Protein AF-A0AA39UPQ4-F1 (afdb_monomer)

Sequence (87 aa):
MANELDQKIQDVYKHIQTERKILEASQLLRQATNNQDVLRRNEAKIRETERSLSYFEDTLRELQARKQQQSQPDPQRYGGSASPQVG

pLDDT: mean 85.9, std 16.22, range [44.81, 97.19]

Secondary structure (DSSP, 8-state):
-HHHHHHHHHHHHHHHHHHHHHHHHHHHHHHH---HHHHHHHHHHHHHHHHHHHHHHHHHHHHHHHHHHHH---GGGG---------

Foldseek 3Di:
DLVVLVVVLVVLVVVLVVLVVLLVVLVVQCVVDPDPVSNVVSVVSNVVSVVSNVVSVVVSVVSVVVSVVVVDPDPPVVPPDDDDDDD

Solvent-accessible surface area (backbone atoms only — not comparable to full-atom values): 5118 Å² total; per-residue (Å²): 106,75,68,57,54,51,52,50,44,53,50,42,52,52,49,44,55,50,42,52,52,50,43,51,51,42,55,50,49,55,74,75,49,87,53,66,72,61,44,54,53,40,52,53,48,42,56,50,39,54,52,51,40,55,51,40,54,51,50,43,50,52,53,50,52,54,49,53,62,73,65,56,74,77,80,72,76,82,69,73,84,81,83,89,83,91,134

InterPro domains:
  IPR011072 HR1 rho-binding domain [PF02185] (8-70)
  IPR011072 HR1 rho-binding domain [SM00742] (7-70)

Nearest PDB structures (foldseek):
  1k40-assembly1_A  TM=8.096E-01  e=8.674E-01  Mus musculus
  5l89-assembly3_Z  TM=7.614E-01  e=1.260E+00  Rhodospirillum rubrum
  5l8b-assembly1_J  TM=7.771E-01  e=1.519E+00  Rhodospirillum rubrum
  4wpe-assembly1_A-2  TM=9.400E-01  e=3.014E+00  Saccharomyces cerevisiae S288C
  6tz9-assembly1_A  TM=5.504E-01  e=1.519E+00  Homo sapiens

Radius of gyration: 24.2 Å; Cα contacts (8 Å, |Δi|>4): 38; chains: 1; bounding box: 61×26×71 Å

Organism: NCBI:txid153914

Mean predicted aligned error: 9.34 Å

Structure (mmCIF, N/CA/C/O backbone):
data_AF-A0AA39UPQ4-F1
#
_entry.id   AF-A0AA39UPQ4-F1
#
loop_
_atom_site.group_PDB
_atom_site.id
_atom_site.type_symbol
_atom_site.label_atom_id
_atom_site.label_alt_id
_atom_site.label_comp_id
_atom_site.label_asym_id
_atom_site.label_entity_id
_atom_site.label_seq_id
_atom_site.pdbx_PDB_ins_code
_atom_site.Cartn_x
_atom_site.Cartn_y
_atom_site.Cartn_z
_atom_site.occupancy
_atom_site.B_iso_or_equiv
_atom_site.auth_seq_id
_atom_site.auth_comp_id
_atom_site.auth_asym_id
_atom_site.auth_atom_id
_atom_site.pdbx_PDB_model_num
ATOM 1 N N . MET A 1 1 ? -5.054 0.308 26.529 1.00 59.06 1 MET A N 1
ATOM 2 C CA . MET A 1 1 ? -5.960 -0.288 25.522 1.00 59.06 1 MET A CA 1
ATOM 3 C C . MET A 1 1 ? -6.388 0.680 24.419 1.00 59.06 1 MET A C 1
ATOM 5 O O . MET A 1 1 ? -5.987 0.439 23.291 1.00 59.06 1 MET A O 1
ATOM 9 N N . ALA A 1 2 ? -7.121 1.777 24.673 1.00 64.12 2 ALA A N 1
ATOM 10 C CA . ALA A 1 2 ? -7.543 2.691 23.589 1.00 64.12 2 ALA A CA 1
ATOM 11 C C . ALA A 1 2 ? -6.361 3.321 22.812 1.00 64.12 2 ALA A C 1
ATOM 13 O O . ALA A 1 2 ? -6.380 3.353 21.584 1.00 64.12 2 ALA A O 1
ATOM 14 N N . ASN A 1 3 ? -5.293 3.726 23.513 1.00 75.88 3 ASN A N 1
ATOM 15 C CA . ASN A 1 3 ? -4.071 4.243 22.877 1.00 75.88 3 ASN A CA 1
ATOM 16 C C . ASN A 1 3 ? -3.301 3.186 22.068 1.00 75.88 3 ASN A C 1
ATOM 18 O O . ASN A 1 3 ? -2.692 3.522 21.059 1.00 75.88 3 ASN A O 1
ATOM 22 N N . GLU A 1 4 ? -3.321 1.921 22.489 1.00 86.12 4 GLU A N 1
ATOM 23 C CA . GLU A 1 4 ? -2.625 0.834 21.783 1.00 86.12 4 GLU A CA 1
ATOM 24 C C . GLU A 1 4 ? -3.343 0.485 20.476 1.00 86.12 4 GLU A C 1
ATOM 26 O O . GLU A 1 4 ? -2.706 0.251 19.450 1.00 86.12 4 GLU A O 1
ATOM 31 N N . LEU A 1 5 ? -4.680 0.503 20.494 1.00 87.81 5 LEU A N 1
ATOM 32 C CA . LEU A 1 5 ? -5.488 0.304 19.296 1.00 87.81 5 LEU A CA 1
ATOM 33 C C . LEU A 1 5 ? -5.280 1.443 18.292 1.00 87.81 5 LEU A C 1
ATOM 35 O O . LEU A 1 5 ? -5.116 1.183 17.103 1.00 87.81 5 LEU A O 1
ATOM 39 N N . ASP A 1 6 ? -5.232 2.689 18.768 1.00 87.88 6 ASP A N 1
ATOM 40 C CA . ASP A 1 6 ? -4.958 3.853 17.922 1.00 87.88 6 ASP A CA 1
ATOM 41 C C . ASP A 1 6 ? -3.556 3.801 17.293 1.00 87.8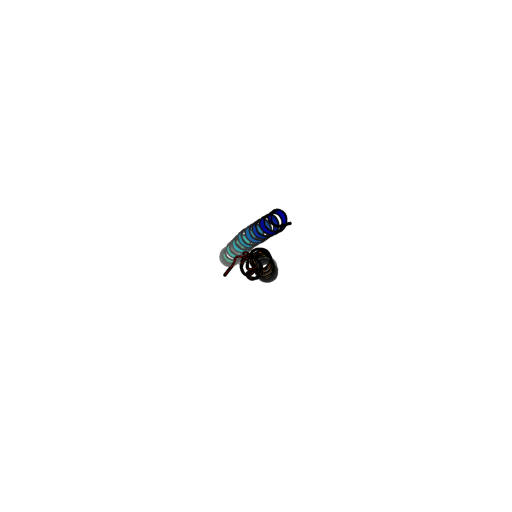8 6 ASP A C 1
ATOM 43 O O . ASP A 1 6 ? -3.416 3.976 16.082 1.00 87.88 6 ASP A O 1
ATOM 47 N N . GLN A 1 7 ? -2.533 3.446 18.078 1.00 92.75 7 GLN A N 1
ATOM 48 C CA . GLN A 1 7 ? -1.176 3.234 17.565 1.00 92.75 7 GLN A CA 1
ATOM 49 C C . GLN A 1 7 ? -1.133 2.148 16.489 1.00 92.75 7 GLN A C 1
ATOM 51 O O . GLN A 1 7 ? -0.512 2.344 15.446 1.00 92.75 7 GLN A O 1
ATOM 56 N N . LYS A 1 8 ? -1.829 1.025 16.700 1.00 92.62 8 LYS A N 1
ATOM 57 C CA . LYS A 1 8 ? -1.882 -0.064 15.720 1.00 92.62 8 LYS A CA 1
ATOM 58 C C . LYS A 1 8 ? -2.598 0.354 14.434 1.00 92.62 8 LYS A C 1
ATOM 60 O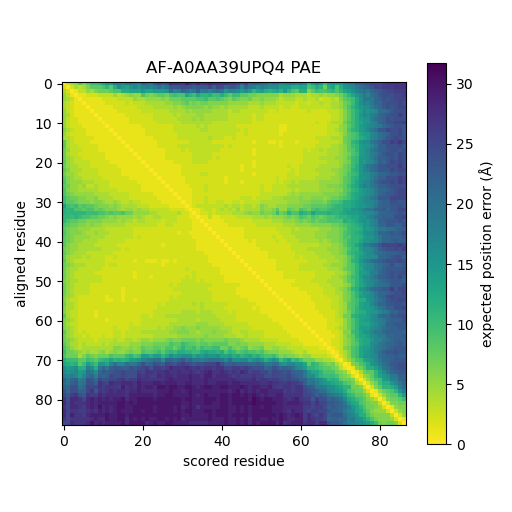 O . LYS A 1 8 ? -2.139 0.018 13.348 1.00 92.62 8 LYS A O 1
ATOM 65 N N . ILE A 1 9 ? -3.683 1.124 14.541 1.00 94.12 9 ILE A N 1
ATOM 66 C CA . ILE A 1 9 ? -4.380 1.715 13.387 1.00 94.12 9 ILE A CA 1
ATOM 67 C C . ILE A 1 9 ? -3.428 2.620 12.599 1.00 94.12 9 ILE A C 1
ATOM 69 O O . ILE A 1 9 ? -3.354 2.506 11.376 1.00 94.12 9 ILE A O 1
ATOM 73 N N . GLN A 1 10 ? -2.683 3.496 13.280 1.00 95.56 10 GLN A N 1
ATOM 74 C CA . GLN A 1 10 ? -1.714 4.364 12.612 1.00 95.56 10 GLN A CA 1
ATOM 75 C C . GLN A 1 10 ? -0.586 3.582 11.934 1.00 95.56 10 GLN A C 1
ATOM 77 O O . GLN A 1 10 ? -0.182 3.944 10.830 1.00 95.56 10 GLN A O 1
ATOM 82 N N . ASP A 1 11 ? -0.075 2.530 12.571 1.00 95.44 11 ASP A N 1
ATOM 83 C CA . ASP A 1 11 ? 0.992 1.704 12.008 1.00 95.44 11 ASP A CA 1
ATOM 84 C C . ASP A 1 11 ? 0.540 0.964 10.741 1.00 95.44 11 ASP A C 1
ATOM 86 O O . ASP A 1 11 ? 1.187 1.066 9.695 1.00 95.44 11 ASP A O 1
ATOM 90 N N . VAL A 1 12 ? -0.634 0.323 10.794 1.00 96.12 12 VAL A N 1
ATOM 91 C CA . VAL A 1 12 ? -1.242 -0.341 9.631 1.00 96.12 12 VAL A CA 1
ATOM 92 C C . VAL A 1 12 ? -1.510 0.667 8.515 1.00 96.12 12 VAL A C 1
ATOM 94 O O . VAL A 1 12 ? -1.214 0.400 7.352 1.00 96.12 12 VAL A O 1
ATOM 97 N N . TYR A 1 13 ? -2.001 1.861 8.851 1.00 95.88 13 TYR A N 1
ATOM 98 C CA . TYR A 1 13 ? -2.211 2.915 7.863 1.00 95.88 13 TYR A CA 1
ATOM 99 C C . TYR A 1 13 ? -0.903 3.336 7.175 1.00 95.88 13 TYR A C 1
ATOM 101 O O . TYR A 1 13 ? -0.867 3.465 5.951 1.00 95.88 13 TYR A O 1
ATOM 109 N N . LYS A 1 14 ? 0.191 3.510 7.927 1.00 96.88 14 LYS A N 1
ATOM 110 C CA . LYS A 1 14 ? 1.514 3.813 7.353 1.00 96.88 14 LYS A CA 1
ATOM 111 C C . LYS A 1 14 ? 2.011 2.686 6.449 1.0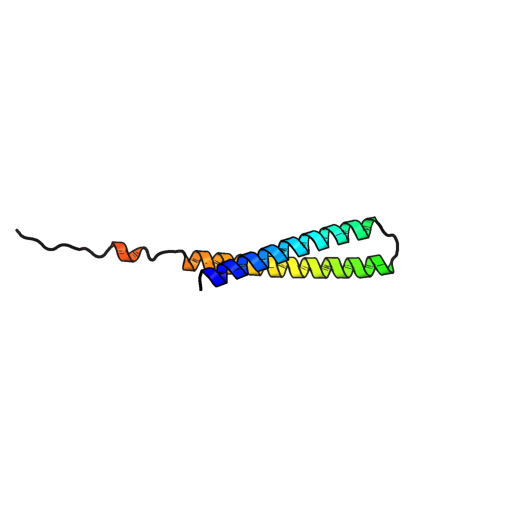0 96.88 14 LYS A C 1
ATOM 113 O O . LYS A 1 14 ? 2.547 2.976 5.381 1.00 96.88 14 LYS A O 1
ATOM 118 N N . HIS A 1 15 ? 1.793 1.430 6.831 1.00 95.81 15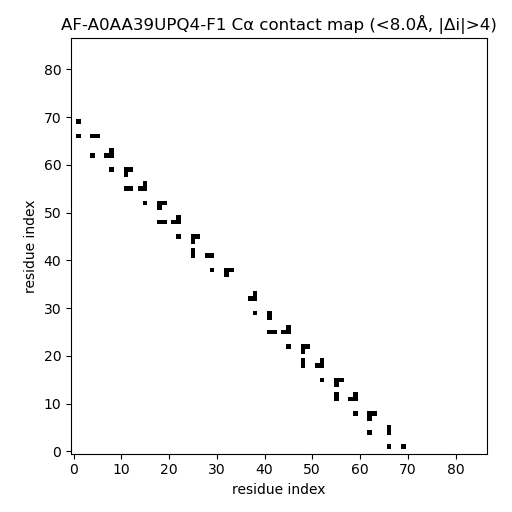 HIS A N 1
ATOM 119 C CA . HIS A 1 15 ? 2.115 0.278 5.988 1.00 95.81 15 HIS A CA 1
ATOM 120 C C . HIS A 1 15 ? 1.352 0.313 4.662 1.00 95.81 15 HIS A C 1
ATOM 122 O O . HIS A 1 15 ? 1.976 0.214 3.610 1.00 95.81 15 HIS A O 1
ATOM 128 N N . ILE A 1 16 ? 0.040 0.567 4.687 1.00 97.12 16 ILE A N 1
ATOM 129 C CA . ILE A 1 16 ? -0.774 0.705 3.466 1.00 97.12 16 ILE A CA 1
ATOM 130 C C . ILE A 1 16 ? -0.211 1.797 2.550 1.00 97.12 16 ILE A C 1
ATOM 132 O O . ILE A 1 16 ? -0.105 1.598 1.343 1.00 97.12 16 ILE A O 1
ATOM 136 N N . GLN A 1 17 ? 0.179 2.950 3.102 1.00 97.00 17 GLN A N 1
ATOM 137 C CA . GLN A 1 17 ? 0.766 4.036 2.307 1.00 97.00 17 GLN A CA 1
ATOM 138 C C . GLN A 1 17 ? 2.087 3.622 1.646 1.00 97.00 17 GLN A C 1
ATOM 140 O O . GLN A 1 17 ? 2.326 3.958 0.486 1.00 97.00 17 GLN A O 1
ATOM 145 N N . THR A 1 18 ? 2.936 2.886 2.361 1.00 96.75 18 THR A N 1
ATOM 146 C CA . THR A 1 18 ? 4.194 2.361 1.817 1.00 96.75 18 THR A CA 1
ATOM 147 C C . THR A 1 18 ? 3.935 1.345 0.709 1.00 96.75 18 THR A C 1
ATOM 149 O O . THR A 1 18 ? 4.494 1.484 -0.377 1.00 96.75 18 THR A O 1
ATOM 152 N N . GLU A 1 19 ? 3.039 0.384 0.930 1.00 96.44 19 GLU A N 1
ATOM 153 C CA . GLU A 1 19 ? 2.689 -0.626 -0.073 1.00 96.44 19 GLU A CA 1
ATOM 154 C C . GLU A 1 19 ? 2.085 0.009 -1.335 1.00 96.44 19 GLU A C 1
ATOM 156 O O . GLU A 1 19 ? 2.446 -0.368 -2.447 1.00 96.44 19 GLU A O 1
ATOM 161 N N . ARG A 1 20 ? 1.245 1.045 -1.200 1.00 96.56 20 ARG A N 1
ATOM 162 C CA . ARG A 1 20 ? 0.722 1.799 -2.355 1.00 96.56 20 ARG A CA 1
ATOM 163 C C . ARG A 1 20 ? 1.836 2.450 -3.175 1.00 96.56 20 ARG A C 1
ATOM 165 O O . ARG A 1 20 ? 1.800 2.385 -4.401 1.00 96.56 20 ARG A O 1
ATOM 172 N N . LYS A 1 21 ? 2.845 3.031 -2.519 1.00 97.00 21 LYS A N 1
ATOM 173 C CA . LYS A 1 21 ? 4.014 3.604 -3.210 1.00 97.00 21 LYS A CA 1
ATOM 174 C C . LYS A 1 21 ? 4.848 2.536 -3.908 1.00 97.00 21 LYS A C 1
ATOM 176 O O . LYS A 1 21 ? 5.326 2.771 -5.013 1.00 97.00 21 LYS A O 1
ATOM 181 N N . ILE A 1 22 ? 5.017 1.370 -3.282 1.00 95.75 22 ILE A N 1
ATOM 182 C CA . ILE A 1 22 ? 5.712 0.233 -3.897 1.00 95.75 22 ILE A CA 1
ATOM 183 C C . ILE A 1 22 ? 4.954 -0.230 -5.140 1.00 95.75 22 ILE A C 1
ATOM 185 O O . ILE A 1 22 ? 5.572 -0.419 -6.183 1.00 95.75 22 ILE A O 1
ATOM 189 N N . LEU A 1 23 ? 3.627 -0.348 -5.059 1.00 96.19 23 LEU A N 1
ATOM 190 C CA . LEU A 1 23 ? 2.791 -0.735 -6.190 1.00 96.19 23 LEU A CA 1
ATOM 191 C C . LEU A 1 23 ? 2.943 0.243 -7.363 1.00 96.19 23 LEU A C 1
ATOM 193 O O . LEU A 1 23 ? 3.170 -0.189 -8.491 1.00 96.19 23 LEU A O 1
ATOM 197 N N . GLU A 1 24 ? 2.873 1.548 -7.096 1.00 96.56 24 GLU A N 1
ATOM 198 C CA . GLU A 1 24 ? 3.065 2.593 -8.108 1.00 96.56 24 GLU A CA 1
ATOM 199 C C . GLU A 1 24 ? 4.468 2.519 -8.733 1.00 96.56 24 GLU A C 1
ATOM 201 O O . GLU A 1 24 ? 4.610 2.479 -9.957 1.00 96.56 24 GLU A O 1
ATOM 206 N N . ALA A 1 25 ? 5.512 2.404 -7.908 1.00 95.88 25 ALA A N 1
ATOM 207 C CA . ALA A 1 25 ? 6.887 2.259 -8.379 1.00 95.88 25 ALA A CA 1
ATOM 208 C C . ALA A 1 25 ? 7.072 0.994 -9.234 1.00 95.88 25 ALA A C 1
ATOM 210 O O . ALA A 1 25 ? 7.730 1.035 -10.273 1.00 95.88 25 ALA A O 1
ATOM 211 N N . SER A 1 26 ? 6.454 -0.120 -8.843 1.00 95.75 26 SER A N 1
ATOM 212 C CA . SER A 1 26 ? 6.444 -1.357 -9.619 1.00 95.75 26 SER A CA 1
ATOM 213 C C . SER A 1 26 ? 5.713 -1.199 -10.953 1.00 95.75 26 SER A C 1
ATOM 215 O O . SER A 1 26 ? 6.175 -1.708 -11.976 1.00 95.75 26 SER A O 1
ATOM 217 N N . GLN A 1 27 ? 4.602 -0.465 -11.002 1.00 95.06 27 GLN A N 1
ATOM 218 C CA . GLN A 1 27 ? 3.916 -0.172 -12.263 1.00 95.06 27 GLN A CA 1
ATOM 219 C C . GLN A 1 27 ?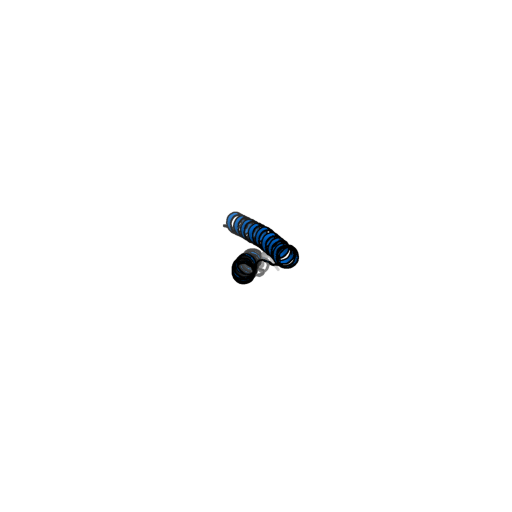 4.788 0.673 -13.199 1.00 95.06 27 GLN A C 1
ATOM 221 O O . GLN A 1 27 ? 4.890 0.350 -14.385 1.00 95.06 27 GLN A O 1
ATOM 226 N N . LEU A 1 28 ? 5.477 1.687 -12.671 1.00 95.94 28 LEU A N 1
ATOM 227 C CA . LEU A 1 28 ? 6.441 2.485 -13.433 1.00 95.94 28 LEU A CA 1
ATOM 228 C C . LEU A 1 28 ? 7.615 1.632 -13.924 1.00 95.94 28 LEU A C 1
ATOM 230 O O . LEU A 1 28 ? 7.989 1.716 -15.093 1.00 95.94 28 LEU A O 1
ATOM 234 N N . LEU A 1 29 ? 8.154 0.749 -13.077 1.00 94.25 29 LEU A N 1
ATOM 235 C CA . LEU A 1 29 ? 9.242 -0.157 -13.447 1.00 94.25 29 LEU A CA 1
ATOM 236 C C . LEU A 1 29 ? 8.842 -1.070 -14.611 1.00 94.25 29 LEU A C 1
ATOM 238 O O . LEU A 1 29 ? 9.647 -1.298 -15.511 1.00 94.25 29 LEU A O 1
ATOM 242 N N . ARG A 1 30 ? 7.586 -1.540 -14.631 1.00 93.94 30 ARG A N 1
ATOM 243 C CA . ARG A 1 30 ? 7.033 -2.344 -15.732 1.00 93.94 30 ARG A CA 1
ATOM 244 C C . ARG A 1 30 ? 7.053 -1.598 -17.066 1.00 93.94 30 ARG A C 1
ATOM 246 O O . ARG A 1 30 ? 7.223 -2.230 -18.099 1.00 93.94 30 ARG A O 1
ATOM 253 N N . GLN A 1 3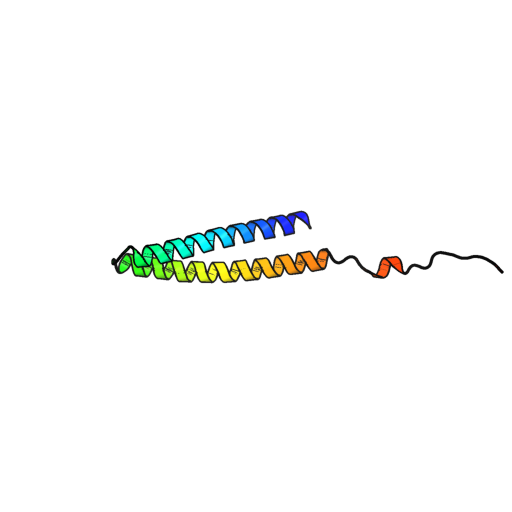1 ? 6.849 -0.283 -17.047 1.00 94.19 31 GLN A N 1
ATOM 254 C CA . GLN A 1 31 ? 6.863 0.561 -18.246 1.00 94.19 31 GLN A CA 1
ATOM 255 C C . GLN A 1 31 ? 8.282 0.998 -18.634 1.00 94.19 31 GLN A C 1
ATOM 257 O O . GLN A 1 31 ? 8.560 1.227 -19.807 1.00 94.19 31 GLN A O 1
ATOM 262 N N . ALA A 1 32 ? 9.184 1.101 -17.657 1.00 94.69 32 ALA A N 1
ATOM 263 C CA . ALA A 1 32 ? 10.545 1.593 -17.845 1.00 94.69 32 ALA A CA 1
ATOM 264 C C . ALA A 1 32 ? 11.546 0.519 -18.311 1.00 94.69 32 ALA A C 1
ATOM 266 O O . ALA A 1 32 ? 12.679 0.852 -18.657 1.00 94.69 32 ALA A O 1
ATOM 267 N N . THR A 1 33 ? 11.173 -0.767 -18.310 1.00 93.94 33 THR A N 1
ATOM 268 C CA . THR A 1 33 ? 12.062 -1.867 -18.710 1.00 93.94 33 THR A CA 1
ATOM 269 C C . THR A 1 33 ? 11.402 -2.842 -19.678 1.00 93.94 33 THR A C 1
ATOM 271 O O . THR A 1 33 ? 10.229 -3.172 -19.548 1.00 93.94 33 THR A O 1
ATOM 274 N N . ASN A 1 34 ? 12.197 -3.373 -20.610 1.00 94.00 34 ASN A N 1
ATOM 275 C CA . ASN A 1 34 ? 11.801 -4.457 -21.518 1.00 94.00 34 ASN A CA 1
ATOM 276 C C . ASN A 1 34 ? 12.454 -5.801 -21.148 1.00 94.00 34 ASN A C 1
ATOM 278 O O . ASN A 1 34 ? 12.310 -6.790 -21.869 1.00 94.00 34 ASN A O 1
ATOM 282 N N . ASN A 1 35 ? 13.209 -5.853 -20.042 1.00 97.19 35 ASN A N 1
ATOM 283 C CA . ASN A 1 35 ? 13.884 -7.073 -19.613 1.00 97.19 35 ASN A CA 1
ATOM 284 C C . ASN A 1 35 ? 12.872 -8.057 -19.008 1.00 97.19 35 ASN A C 1
ATOM 286 O O . ASN A 1 35 ? 12.303 -7.805 -17.949 1.00 97.19 35 ASN A O 1
ATOM 290 N N . GLN A 1 36 ? 12.696 -9.205 -19.662 1.00 95.38 36 GLN A N 1
ATOM 291 C CA . GLN A 1 36 ? 11.718 -10.226 -19.276 1.00 95.38 36 GLN A CA 1
ATOM 292 C C . GLN A 1 36 ? 11.931 -10.784 -17.860 1.00 95.38 36 GLN A C 1
ATOM 294 O O . GLN A 1 36 ? 10.954 -11.068 -17.172 1.00 95.38 36 GLN A O 1
ATOM 299 N N . ASP A 1 37 ? 13.175 -10.920 -17.393 1.00 96.25 37 ASP A N 1
ATOM 300 C CA . ASP A 1 37 ? 13.454 -11.422 -16.040 1.00 96.25 37 ASP A CA 1
ATOM 301 C C . ASP A 1 37 ? 13.040 -10.392 -14.981 1.00 96.25 37 ASP A C 1
ATOM 303 O O . ASP A 1 37 ? 12.374 -10.719 -13.997 1.00 96.25 37 ASP A O 1
ATOM 307 N N . VAL A 1 38 ? 13.352 -9.115 -15.235 1.00 96.25 38 VAL A N 1
ATOM 308 C CA . VAL A 1 38 ? 12.940 -7.993 -14.378 1.00 96.25 38 VAL A CA 1
ATOM 309 C C . VAL A 1 38 ? 11.420 -7.863 -14.361 1.00 96.25 38 VAL A C 1
ATOM 311 O O . VAL A 1 38 ? 10.844 -7.705 -13.288 1.00 96.25 38 VAL A O 1
ATOM 314 N N . LEU A 1 39 ? 10.763 -7.992 -15.517 1.00 96.25 39 LEU A N 1
ATOM 315 C CA . LEU A 1 39 ? 9.306 -7.955 -15.621 1.00 96.25 39 LEU A CA 1
ATOM 316 C C . LEU A 1 39 ? 8.655 -9.065 -14.794 1.00 96.25 39 LEU A C 1
ATOM 318 O O . LEU A 1 39 ? 7.787 -8.757 -13.986 1.00 96.25 39 LEU A O 1
ATOM 322 N N . ARG A 1 40 ? 9.122 -10.317 -14.893 1.00 96.62 40 ARG A N 1
ATOM 323 C CA . ARG A 1 40 ? 8.577 -11.422 -14.081 1.00 96.62 40 ARG A CA 1
ATOM 324 C C . ARG A 1 40 ? 8.725 -11.174 -12.584 1.00 96.62 40 ARG A C 1
ATOM 326 O O . ARG A 1 40 ? 7.781 -11.398 -11.828 1.00 96.62 40 ARG A O 1
ATOM 333 N N . ARG A 1 41 ? 9.900 -10.710 -12.142 1.00 96.06 41 ARG A N 1
ATOM 334 C CA . ARG A 1 41 ? 10.139 -10.378 -10.726 1.00 96.06 41 ARG A CA 1
ATOM 335 C C . ARG A 1 41 ? 9.237 -9.238 -10.268 1.00 96.06 41 ARG A C 1
ATOM 337 O O . ARG A 1 41 ? 8.671 -9.300 -9.181 1.00 96.06 41 ARG A O 1
ATOM 344 N N . ASN A 1 42 ? 9.081 -8.221 -11.106 1.00 96.69 42 ASN A N 1
ATOM 345 C CA . ASN A 1 42 ? 8.224 -7.085 -10.823 1.00 96.69 42 ASN A CA 1
ATOM 346 C C . ASN A 1 42 ? 6.739 -7.481 -10.780 1.00 96.69 42 ASN A C 1
ATOM 348 O O . ASN A 1 42 ? 6.030 -7.061 -9.877 1.00 96.69 42 ASN A O 1
ATOM 352 N N . GLU A 1 43 ? 6.269 -8.344 -11.681 1.00 95.50 43 GLU A N 1
ATOM 353 C CA . GLU A 1 43 ? 4.907 -8.889 -11.637 1.00 95.50 43 GLU A CA 1
ATOM 354 C C . GLU A 1 43 ? 4.655 -9.724 -10.379 1.00 95.50 43 GLU A C 1
ATOM 356 O O . GLU A 1 43 ? 3.592 -9.608 -9.768 1.00 95.50 43 GLU A O 1
ATOM 361 N N . ALA A 1 44 ? 5.629 -10.535 -9.954 1.00 96.56 44 ALA A N 1
ATOM 362 C CA . ALA A 1 44 ? 5.545 -11.242 -8.680 1.00 96.56 44 ALA A CA 1
ATOM 363 C C . ALA A 1 44 ? 5.445 -10.254 -7.506 1.00 96.56 44 ALA A C 1
ATOM 365 O O . ALA A 1 44 ? 4.613 -10.446 -6.619 1.00 96.56 44 ALA A O 1
ATOM 366 N N . LYS A 1 45 ? 6.227 -9.165 -7.542 1.00 95.56 45 LYS A N 1
ATOM 367 C CA . LYS A 1 45 ? 6.191 -8.118 -6.517 1.00 95.56 45 LYS A CA 1
ATOM 368 C C . LYS A 1 45 ? 4.853 -7.384 -6.478 1.00 95.56 45 LYS A C 1
ATOM 370 O O . LYS A 1 45 ? 4.318 -7.187 -5.395 1.00 95.56 45 LYS A O 1
ATOM 375 N N . ILE A 1 46 ? 4.282 -7.058 -7.637 1.00 96.31 46 ILE A N 1
ATOM 376 C CA . ILE A 1 46 ? 2.955 -6.437 -7.753 1.00 96.31 46 ILE A CA 1
ATOM 377 C C . ILE A 1 46 ? 1.902 -7.316 -7.077 1.00 96.31 46 ILE A C 1
ATOM 379 O O . ILE A 1 46 ? 1.209 -6.843 -6.184 1.00 96.31 46 ILE A O 1
ATOM 383 N N . ARG A 1 47 ? 1.835 -8.607 -7.426 1.00 97.00 47 ARG A N 1
ATOM 384 C CA . ARG A 1 47 ? 0.845 -9.533 -6.847 1.00 97.00 47 ARG A CA 1
ATOM 385 C C . ARG A 1 47 ? 1.004 -9.698 -5.336 1.00 97.00 47 ARG A C 1
ATOM 387 O O . ARG A 1 47 ? 0.014 -9.831 -4.620 1.00 97.00 47 ARG A O 1
ATOM 394 N N . GLU A 1 48 ? 2.244 -9.731 -4.853 1.00 96.44 48 GLU A N 1
ATOM 395 C CA . GLU A 1 48 ? 2.543 -9.782 -3.420 1.00 96.44 48 GLU A CA 1
ATOM 396 C C . GLU A 1 48 ? 2.061 -8.511 -2.711 1.00 96.44 48 GLU A C 1
ATOM 398 O O . GLU A 1 48 ? 1.330 -8.607 -1.729 1.00 96.44 48 GLU A O 1
ATOM 403 N N . THR A 1 49 ? 2.404 -7.336 -3.238 1.00 96.06 49 THR A N 1
ATOM 404 C CA . THR A 1 49 ? 1.991 -6.039 -2.689 1.00 96.06 49 THR A CA 1
ATOM 405 C C . THR A 1 49 ? 0.472 -5.855 -2.730 1.00 96.06 49 THR A C 1
ATOM 407 O O . THR A 1 49 ? -0.104 -5.381 -1.757 1.00 96.06 49 THR A O 1
ATOM 410 N N . GLU A 1 50 ? -0.214 -6.296 -3.789 1.00 96.44 50 GLU A N 1
ATOM 411 C CA . GLU A 1 50 ? -1.684 -6.290 -3.857 1.00 96.44 50 GLU A CA 1
ATOM 412 C C . GLU A 1 50 ? -2.314 -7.174 -2.770 1.00 96.44 50 GLU A C 1
ATOM 414 O O . GLU A 1 50 ? -3.273 -6.768 -2.109 1.00 96.44 50 GLU A O 1
ATOM 419 N N . ARG A 1 51 ? -1.752 -8.366 -2.530 1.00 97.06 51 ARG A N 1
ATOM 420 C CA . ARG A 1 51 ? -2.211 -9.254 -1.452 1.00 97.06 51 ARG A CA 1
ATOM 421 C C . ARG A 1 51 ? -1.980 -8.627 -0.077 1.00 97.06 51 ARG A C 1
ATOM 423 O O . ARG A 1 51 ? -2.883 -8.655 0.759 1.00 97.06 51 ARG A O 1
ATOM 430 N N . SER A 1 52 ? -0.794 -8.067 0.151 1.00 94.69 52 SER A N 1
ATOM 431 C CA . SER A 1 52 ? -0.452 -7.378 1.397 1.00 94.69 52 SER A CA 1
ATOM 432 C C . SER A 1 52 ? -1.372 -6.184 1.642 1.00 94.69 52 SER A C 1
ATOM 434 O O . SER A 1 52 ? -1.886 -6.032 2.747 1.00 94.69 52 SER A O 1
ATOM 436 N N . LEU A 1 53 ? -1.657 -5.386 0.608 1.00 96.44 53 LEU A N 1
ATOM 437 C CA . LEU A 1 53 ? -2.606 -4.274 0.680 1.00 96.44 53 LEU A CA 1
ATOM 438 C C . LEU A 1 53 ? -3.984 -4.737 1.128 1.00 96.44 53 LEU A C 1
ATOM 440 O O . LEU A 1 53 ? -4.494 -4.212 2.112 1.00 96.44 53 LEU A O 1
ATOM 444 N N . SER A 1 54 ? -4.546 -5.753 0.470 1.00 96.19 54 SER A N 1
ATOM 445 C CA . SER A 1 54 ? -5.866 -6.272 0.834 1.00 96.19 54 SER A CA 1
ATOM 446 C C . SER A 1 54 ? -5.914 -6.753 2.288 1.00 96.19 54 SER A C 1
ATOM 448 O O . SER A 1 54 ? -6.902 -6.510 2.977 1.00 96.19 54 SER A O 1
ATOM 450 N N . TYR A 1 55 ? -4.851 -7.405 2.770 1.00 96.44 55 TYR A N 1
ATOM 451 C CA . TYR A 1 55 ? -4.752 -7.849 4.161 1.00 96.44 55 TYR A CA 1
ATOM 452 C C . TYR A 1 55 ? -4.686 -6.675 5.148 1.00 96.44 55 TYR A C 1
ATOM 454 O O . TYR A 1 55 ? -5.382 -6.672 6.168 1.00 96.44 55 TYR A O 1
ATOM 462 N N . PHE A 1 56 ? -3.864 -5.663 4.860 1.00 96.50 56 PHE A N 1
ATOM 463 C CA . PHE A 1 56 ? -3.750 -4.492 5.725 1.00 96.50 56 PHE A CA 1
ATOM 464 C C . PHE A 1 56 ? -5.023 -3.643 5.717 1.00 96.50 56 PHE A C 1
ATOM 466 O O . PHE A 1 56 ? -5.404 -3.130 6.766 1.00 96.50 56 PHE A O 1
ATOM 473 N N . GLU A 1 57 ? -5.704 -3.511 4.577 1.00 96.12 57 GLU A N 1
ATOM 474 C CA . GLU A 1 57 ? -6.979 -2.794 4.472 1.00 96.12 57 GLU A CA 1
ATOM 475 C C . GLU A 1 57 ? -8.087 -3.480 5.282 1.00 96.12 57 GLU A C 1
ATOM 477 O O . GLU A 1 57 ? -8.812 -2.803 6.016 1.00 96.12 57 GLU A O 1
ATOM 482 N N . ASP A 1 58 ? -8.174 -4.812 5.226 1.00 96.62 58 ASP A N 1
ATOM 483 C CA . ASP A 1 58 ? -9.107 -5.584 6.054 1.00 96.62 58 ASP A CA 1
ATOM 484 C C . ASP A 1 58 ? -8.783 -5.443 7.551 1.00 96.62 58 ASP A C 1
ATOM 486 O O . ASP A 1 58 ? -9.643 -5.077 8.358 1.00 96.62 58 ASP A O 1
ATOM 490 N N . THR A 1 59 ? -7.501 -5.581 7.905 1.00 95.31 59 THR A N 1
ATOM 491 C CA . THR A 1 59 ? -7.017 -5.384 9.279 1.00 95.31 59 THR A CA 1
ATOM 492 C C . THR A 1 59 ? -7.353 -3.981 9.792 1.00 95.31 59 THR A C 1
ATOM 494 O O . THR A 1 59 ? -7.835 -3.825 10.914 1.00 95.31 59 THR A O 1
ATOM 497 N N . LEU A 1 60 ? -7.129 -2.938 8.986 1.00 95.56 60 LEU A N 1
ATOM 498 C CA . LEU A 1 60 ? -7.441 -1.556 9.351 1.00 95.56 60 LEU A CA 1
ATOM 499 C C . LEU A 1 60 ? -8.935 -1.388 9.641 1.00 95.56 60 LEU A C 1
ATOM 501 O O . LEU A 1 60 ? -9.301 -0.743 10.627 1.00 95.56 60 LEU A O 1
ATOM 505 N N . ARG A 1 61 ? -9.790 -1.987 8.806 1.00 94.56 61 ARG A N 1
ATOM 506 C CA . ARG A 1 61 ? -11.244 -1.949 8.966 1.00 94.56 61 ARG A CA 1
ATOM 507 C C . ARG A 1 61 ? -11.682 -2.618 10.264 1.00 94.56 61 ARG A C 1
ATOM 509 O O . ARG A 1 61 ? -12.483 -2.037 10.997 1.00 94.56 61 ARG A O 1
ATOM 516 N N . GLU A 1 62 ? -11.130 -3.788 10.581 1.00 94.19 62 GLU A N 1
ATOM 517 C CA . GLU A 1 62 ? -11.430 -4.491 11.832 1.00 94.19 62 GLU A CA 1
ATOM 518 C C . GLU A 1 62 ? -10.996 -3.668 13.055 1.00 94.19 62 GLU A C 1
ATOM 520 O O . GLU A 1 62 ? -11.766 -3.494 14.006 1.00 94.19 62 GLU A O 1
ATOM 525 N N . LEU A 1 63 ? -9.784 -3.104 13.027 1.00 93.19 63 LEU A N 1
ATOM 526 C CA . LEU A 1 63 ? -9.272 -2.282 14.124 1.00 93.19 63 LEU A CA 1
ATOM 527 C C . LEU A 1 63 ? -10.128 -1.023 14.338 1.00 93.19 63 LEU A C 1
ATOM 529 O O . LEU A 1 63 ? -10.424 -0.665 15.481 1.00 93.19 63 LEU A O 1
ATOM 533 N N . GLN A 1 64 ? -10.572 -0.373 13.259 1.00 91.00 64 GLN A N 1
ATOM 534 C CA . GLN A 1 64 ? -11.474 0.778 13.335 1.00 91.00 64 GLN A CA 1
ATOM 535 C C . GLN A 1 64 ? -12.857 0.401 13.881 1.00 91.00 64 GLN A C 1
ATOM 537 O O . GLN A 1 64 ? -13.385 1.125 14.726 1.00 91.00 64 GLN A O 1
ATOM 542 N N . ALA A 1 65 ? -13.425 -0.733 13.458 1.00 91.56 65 ALA A N 1
ATOM 543 C CA . ALA A 1 65 ? -14.703 -1.224 13.973 1.00 91.56 65 ALA A CA 1
ATOM 544 C C . ALA A 1 65 ? -14.627 -1.502 15.484 1.00 91.56 65 ALA A C 1
ATOM 546 O O . ALA A 1 65 ? -15.466 -1.023 16.248 1.00 91.56 65 ALA A O 1
ATOM 547 N N . ARG A 1 66 ? -13.558 -2.172 15.938 1.00 89.06 66 ARG A N 1
ATOM 548 C CA . ARG A 1 66 ? -13.284 -2.394 17.368 1.00 89.06 66 ARG A CA 1
ATOM 549 C C . ARG A 1 66 ? -13.166 -1.081 18.145 1.00 89.06 66 ARG A C 1
ATOM 551 O O . ARG A 1 66 ? -13.693 -0.978 19.252 1.00 89.06 66 ARG A O 1
ATOM 558 N N . LYS A 1 67 ? -12.514 -0.062 17.569 1.00 87.38 67 LYS A N 1
ATOM 559 C CA . LYS A 1 67 ? -12.380 1.266 18.191 1.00 87.38 67 LYS A CA 1
ATOM 560 C C . LYS A 1 67 ? -13.738 1.944 18.360 1.00 87.38 67 LYS A C 1
ATOM 562 O O . LYS A 1 67 ? -14.004 2.494 19.426 1.00 87.38 67 LYS A O 1
ATOM 567 N N . GLN A 1 68 ? -14.596 1.897 17.341 1.00 85.00 68 GLN A N 1
ATOM 568 C CA . GLN A 1 68 ? -15.949 2.463 17.410 1.00 85.00 68 GLN A CA 1
ATOM 569 C C . GLN A 1 68 ? -16.801 1.756 18.467 1.00 85.00 68 GLN A C 1
ATOM 571 O O . G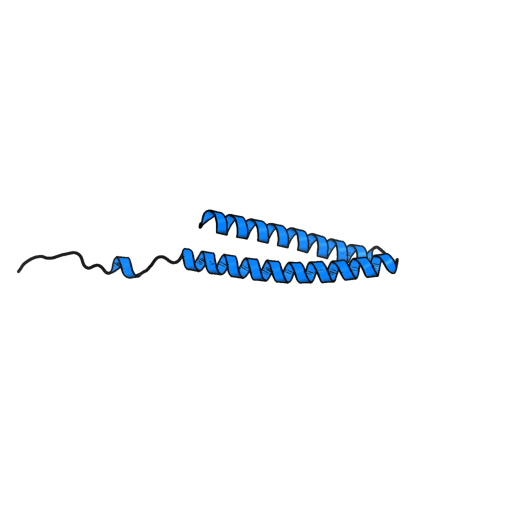LN A 1 68 ? -17.476 2.422 19.246 1.00 85.00 68 GLN A O 1
ATOM 576 N N . GLN A 1 69 ? -16.696 0.429 18.557 1.00 82.94 69 GLN A N 1
ATOM 577 C CA . GLN A 1 69 ? -17.423 -0.369 19.544 1.00 82.94 69 GLN A CA 1
ATOM 578 C C . GLN A 1 69 ? -16.974 -0.067 20.986 1.00 82.94 69 GLN A C 1
ATOM 580 O O . GLN A 1 69 ? -17.805 0.000 21.882 1.00 82.94 69 GLN A O 1
ATOM 585 N N . GLN A 1 70 ? -15.679 0.199 21.208 1.00 77.12 70 GLN A N 1
ATOM 586 C CA . GLN A 1 70 ? -15.164 0.685 22.500 1.00 77.12 70 GLN A CA 1
ATOM 587 C C . GLN A 1 70 ? -15.523 2.144 22.803 1.00 77.12 70 GLN A C 1
ATOM 589 O O . GLN A 1 70 ? -15.534 2.538 23.967 1.00 77.12 70 GLN A O 1
ATOM 594 N N . SER A 1 71 ? -15.775 2.951 21.772 1.00 68.81 71 SER A N 1
ATOM 595 C CA . SER A 1 71 ? -16.093 4.375 21.917 1.00 68.81 71 SER A CA 1
ATOM 596 C C . SER A 1 71 ? -17.579 4.630 22.155 1.00 68.81 71 SER A C 1
ATOM 598 O O . SER A 1 71 ? -17.933 5.768 22.445 1.00 68.81 71 SER A O 1
ATOM 600 N N . GLN A 1 72 ? -18.446 3.619 22.022 1.00 61.75 72 GLN A N 1
ATOM 601 C CA . GLN A 1 72 ? -19.876 3.753 22.275 1.00 61.75 72 GLN A CA 1
ATOM 602 C C . GLN A 1 72 ? -20.124 3.743 23.795 1.00 61.75 72 GLN A C 1
ATOM 604 O O . GLN A 1 72 ? -19.967 2.698 24.429 1.00 61.75 72 GLN A O 1
ATOM 609 N N . PRO A 1 73 ? -20.474 4.887 24.413 1.00 56.47 73 PRO A N 1
ATOM 610 C CA . PRO A 1 73 ? -20.836 4.925 25.820 1.00 56.47 73 PRO A CA 1
ATOM 611 C C . PRO A 1 73 ? -22.188 4.232 25.979 1.00 56.47 73 PRO A C 1
ATOM 613 O O . PRO A 1 73 ? -23.100 4.479 25.191 1.00 56.47 73 PRO A O 1
ATOM 616 N N . ASP A 1 74 ? -22.314 3.391 27.000 1.00 56.44 74 ASP A N 1
ATOM 617 C CA . ASP A 1 74 ? -23.577 2.809 27.456 1.00 56.44 74 ASP A CA 1
ATOM 618 C C . ASP A 1 74 ? -24.652 3.912 27.615 1.00 56.44 74 ASP A C 1
ATOM 620 O O . ASP A 1 74 ? -24.516 4.768 28.497 1.00 56.44 74 ASP A O 1
ATOM 624 N N . PRO A 1 75 ? -25.721 3.942 26.791 1.00 58.00 75 PRO A N 1
ATOM 625 C CA . PRO A 1 75 ? -26.794 4.926 26.943 1.00 58.00 75 PRO A CA 1
ATOM 626 C C . PRO A 1 75 ? -27.669 4.677 28.182 1.00 58.00 75 PRO A C 1
ATOM 628 O O . PRO A 1 75 ? -28.549 5.481 28.484 1.00 58.00 75 PRO A O 1
ATOM 631 N N . GLN A 1 76 ? -27.468 3.573 28.910 1.00 54.97 76 GLN A N 1
ATOM 632 C CA . GLN A 1 76 ? -28.337 3.144 30.005 1.00 54.97 76 GLN A CA 1
ATOM 633 C C . GLN A 1 76 ? -27.968 3.733 31.371 1.00 54.97 76 GLN A C 1
ATOM 635 O O . GLN A 1 76 ? -28.778 3.649 32.296 1.00 54.97 76 GLN A O 1
ATOM 640 N N . ARG A 1 77 ? -26.834 4.430 31.519 1.00 52.84 77 ARG A N 1
ATOM 641 C CA . ARG A 1 77 ? -26.503 5.107 32.789 1.00 52.84 77 ARG A CA 1
ATOM 642 C C . ARG A 1 77 ? -27.187 6.456 33.047 1.00 52.84 77 ARG A C 1
ATOM 644 O O . ARG A 1 77 ? -27.067 6.952 34.164 1.00 52.84 77 ARG A O 1
ATOM 651 N N . TYR A 1 78 ? -27.940 7.026 32.101 1.00 55.09 78 TYR A N 1
ATOM 652 C CA . TYR A 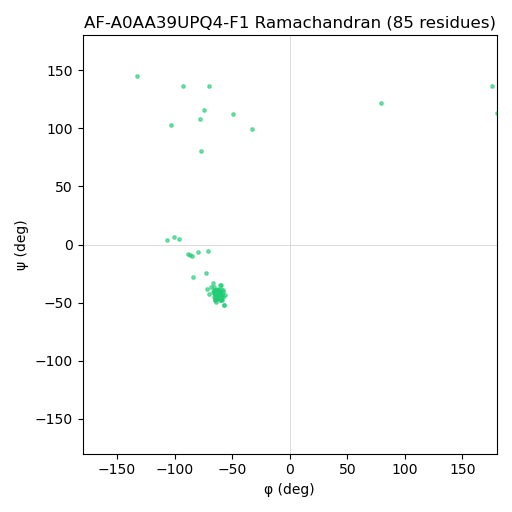1 78 ? -28.691 8.280 32.328 1.00 55.09 78 TYR A CA 1
ATOM 653 C C . TYR A 1 78 ? -30.172 8.072 32.721 1.00 55.09 78 TYR A C 1
ATOM 655 O O . TYR A 1 78 ? -30.912 9.034 32.884 1.00 55.09 78 TYR A O 1
ATOM 663 N N . GLY A 1 79 ? -30.623 6.824 32.910 1.00 53.12 79 GLY A N 1
ATOM 664 C CA . GLY A 1 79 ? -32.011 6.502 33.289 1.00 53.12 79 GLY A CA 1
ATOM 665 C C . GLY A 1 79 ? -32.237 6.192 34.774 1.00 53.12 79 GLY A C 1
ATOM 666 O O . GLY A 1 79 ? -33.329 5.771 35.147 1.00 53.12 79 GLY A O 1
ATOM 667 N N . GLY A 1 80 ? -31.220 6.352 35.626 1.00 50.47 80 GLY A N 1
ATOM 668 C CA . GLY A 1 80 ? -31.325 6.134 37.069 1.00 50.47 80 GLY A CA 1
ATOM 669 C C . GLY A 1 80 ? -32.030 7.298 37.755 1.00 50.47 80 GLY A C 1
ATOM 670 O O . GLY A 1 80 ? -31.377 8.180 38.303 1.00 50.47 80 GLY A O 1
ATOM 671 N N . SER A 1 81 ? -33.357 7.289 37.689 1.00 56.53 81 SER A N 1
ATOM 672 C CA . SER A 1 81 ? -34.304 8.097 38.457 1.00 56.53 81 SER A CA 1
ATOM 673 C C . SER A 1 81 ? -33.817 8.415 39.878 1.00 56.53 81 SER A C 1
ATOM 675 O O . SER A 1 81 ? -33.962 7.611 40.799 1.00 56.53 81 SER A O 1
ATOM 677 N N . ALA A 1 82 ? -33.275 9.617 40.060 1.00 53.09 82 ALA A N 1
ATOM 678 C CA . ALA A 1 82 ? -33.102 10.246 41.357 1.00 53.09 82 ALA A CA 1
ATOM 679 C C . ALA A 1 82 ? -34.192 11.310 41.513 1.00 53.09 82 ALA A C 1
ATOM 681 O O . ALA A 1 82 ? -34.097 12.380 40.919 1.00 53.09 82 ALA A O 1
ATOM 682 N N . SER A 1 83 ? -35.241 11.022 42.287 1.00 54.44 83 SER A N 1
ATOM 683 C CA . SER A 1 83 ? -35.532 11.772 43.523 1.00 54.44 83 SER A CA 1
ATOM 684 C C . SER A 1 83 ? -36.848 11.321 44.196 1.00 54.44 83 SER A C 1
ATOM 686 O O . SER A 1 83 ? -37.860 11.133 43.524 1.00 54.44 83 SER A O 1
ATOM 688 N N . PRO A 1 84 ? -36.839 11.154 45.532 1.00 72.44 84 PRO A N 1
ATOM 689 C CA . PRO A 1 84 ? -38.016 11.025 46.388 1.00 72.44 84 PRO A CA 1
ATOM 690 C C . PRO A 1 84 ? -38.434 12.404 46.932 1.00 72.44 84 PRO A C 1
ATOM 692 O O . PRO A 1 84 ? -37.553 13.130 47.383 1.00 72.44 84 PRO A O 1
ATOM 695 N N . GLN A 1 85 ? -39.729 12.760 46.943 1.00 49.31 85 GLN A N 1
ATOM 696 C CA . GLN A 1 85 ? -40.338 13.733 47.884 1.00 49.31 85 GLN A CA 1
ATOM 697 C C . GLN A 1 85 ? -41.851 13.912 47.610 1.00 49.31 85 GLN A C 1
ATOM 699 O O . GLN A 1 85 ? -42.236 14.217 46.490 1.00 49.31 85 GLN A O 1
ATOM 704 N N . VAL A 1 86 ? -42.706 13.476 48.546 1.00 54.16 86 VAL A N 1
ATOM 705 C CA . VAL A 1 86 ? -43.546 14.258 49.498 1.00 54.16 86 VAL A CA 1
ATOM 706 C C . VAL A 1 86 ? -44.843 14.847 48.922 1.00 54.16 86 VA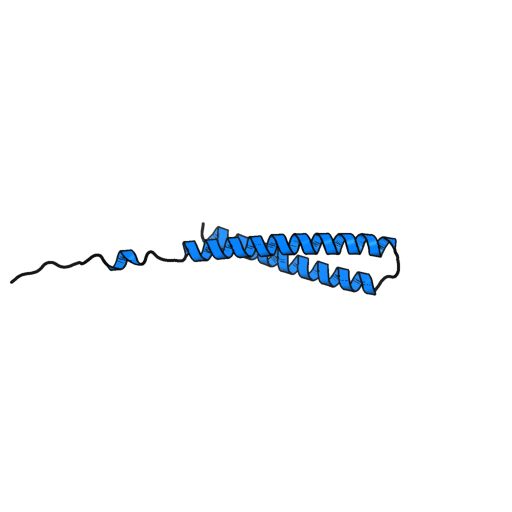L A C 1
ATOM 708 O O . VAL A 1 86 ? -44.820 15.641 47.987 1.00 54.16 86 VAL A O 1
ATOM 711 N N . GLY A 1 87 ? -45.964 14.464 49.545 1.00 44.81 87 GLY A N 1
ATOM 712 C CA . GLY A 1 87 ? -47.328 14.950 49.318 1.00 44.81 87 GLY A CA 1
ATOM 713 C C . GLY A 1 87 ? -48.317 14.137 50.137 1.00 44.81 87 GLY A C 1
ATOM 714 O O . GLY A 1 87 ? -48.608 13.005 49.699 1.00 44.81 87 GLY A O 1
#